Protein AF-A0A6V7LUF8-F1 (afdb_monomer)

Foldseek 3Di:
DDDDPPDPPQDDPDPVVSLVVQQVCLVVVQKWWWDQDDPPPGTDTDGSNDDDDPVVDDDDPLLVVLVVCCVVDPLVCLVVDPDPPVSSVVSNDPPSPDPPPVVPVVVDDDDDDDDDDDDDDRDMDRPDDD

InterPro domains:
  IPR001496 SOCS box domain [PF07525] (58-91)
  IPR001496 SOCS box domain [PS50225] (47-97)
  IPR001496 SOCS box domain [SM00253] (52-95)
  IPR001496 SOCS box domain [SM00969] (58-94)
  IPR036036 SOCS box-like domain superfamily [SSF158235] (58-98)
  IPR036860 SH2 domain superfamily [G3DSA:3.30.505.10] (1-108)
  IPR037346 SOCS7, SOCS box domain [cd03741] (56-104)

Nearest PDB structures (foldseek):
  5u8j-assembly3_C  TM=2.827E-01  e=6.985E+00  Enterobacter cloacae
  5vyv-assembly1_A  TM=2.121E-01  e=6.559E+00  Escherichia coli O157:H7

Organism: NCBI:txid1563983

Radius of gyration: 18.45 Å; Cα contacts (8 Å, |Δi|>4): 111; chains: 1; bounding box: 42×36×48 Å

pLDDT: mean 74.5, std 20.76, range [29.88, 98.0]

Solvent-accessible surface area (backbone atoms only — not comparable to full-atom values): 8509 Å² total; per-residue (Å²): 112,38,51,56,60,85,42,78,88,58,62,24,80,42,68,63,59,34,50,53,53,46,26,53,38,34,72,70,61,48,43,47,42,37,46,72,60,61,90,88,70,43,72,42,80,50,71,54,76,74,89,79,64,71,77,82,58,77,72,54,71,68,55,54,50,44,48,54,48,61,71,75,45,60,79,89,54,50,82,75,50,103,60,61,67,73,56,43,52,60,66,66,48,80,67,79,90,52,86,70,68,71,71,69,62,74,80,70,80,74,93,80,84,82,88,81,92,75,83,77,70,54,54,76,54,73,68,84,90,130

Mean predicted aligned error: 11.71 Å

Secondary structure (DSSP, 8-state):
-EESTT-SSSEESSHHHHHHHHHHHHHHSSEEEEEE-HHHH-EEEE---SPPPGGGSPPPHHHHHHHHHHHHS-GGGGGGSSS-HHHHHHHHSS-TT-SGGGGTTGGG---------------EEE----

Structure (mmCIF, N/CA/C/O backbone):
data_AF-A0A6V7LUF8-F1
#
_entry.id   AF-A0A6V7LUF8-F1
#
loop_
_atom_site.group_PDB
_atom_site.id
_atom_site.type_symbol
_atom_site.label_atom_id
_atom_site.label_alt_id
_atom_site.label_comp_id
_atom_site.label_asym_id
_atom_site.label_entity_id
_atom_site.label_seq_id
_atom_site.pdbx_PDB_ins_code
_atom_site.Cartn_x
_atom_site.Cartn_y
_atom_site.Cartn_z
_atom_site.occupancy
_atom_site.B_iso_or_equiv
_atom_site.auth_seq_id
_atom_site.auth_comp_id
_atom_site.auth_asym_id
_atom_site.auth_atom_id
_atom_site.pdbx_PDB_model_num
ATOM 1 N N . ASN A 1 1 ? 7.893 -10.243 1.111 1.00 76.94 1 ASN A N 1
ATOM 2 C CA . ASN A 1 1 ? 8.465 -10.221 -0.251 1.00 76.94 1 ASN A CA 1
ATOM 3 C C . ASN A 1 1 ? 7.383 -9.781 -1.214 1.00 76.94 1 ASN A C 1
ATOM 5 O O . ASN A 1 1 ? 6.284 -10.312 -1.132 1.00 76.94 1 ASN A O 1
ATOM 9 N N . PHE A 1 2 ? 7.681 -8.794 -2.050 1.00 84.88 2 PHE A N 1
ATOM 10 C CA . PHE A 1 2 ? 6.784 -8.234 -3.057 1.00 84.88 2 PHE A CA 1
ATOM 11 C C . PHE A 1 2 ? 7.037 -8.920 -4.397 1.00 84.88 2 PHE A C 1
ATOM 13 O O . PHE A 1 2 ? 8.195 -9.079 -4.779 1.00 84.88 2 PHE A O 1
ATOM 20 N N . SER A 1 3 ? 5.972 -9.338 -5.077 1.00 84.38 3 SER A N 1
ATOM 21 C CA . SER A 1 3 ? 6.000 -10.000 -6.384 1.00 84.38 3 SER A CA 1
ATOM 22 C C . SER A 1 3 ? 4.723 -9.693 -7.167 1.00 84.38 3 SER A C 1
ATOM 24 O O . SER A 1 3 ? 3.699 -9.327 -6.590 1.00 84.38 3 SER A O 1
ATOM 26 N N . PHE A 1 4 ? 4.773 -9.870 -8.487 1.00 78.69 4 PHE A N 1
ATOM 27 C CA . PHE A 1 4 ? 3.581 -9.847 -9.333 1.00 78.69 4 PHE A CA 1
ATOM 28 C C . PHE A 1 4 ? 2.923 -11.234 -9.330 1.00 78.69 4 PHE A C 1
ATOM 30 O O . PHE A 1 4 ? 3.507 -12.201 -9.825 1.00 78.69 4 PHE A O 1
ATOM 37 N N . GLY A 1 5 ? 1.718 -11.338 -8.762 1.00 73.75 5 GLY A N 1
ATOM 38 C CA . GLY A 1 5 ? 0.993 -12.606 -8.629 1.00 73.75 5 GLY A CA 1
ATOM 39 C C . GLY A 1 5 ? 1.814 -13.686 -7.912 1.00 73.75 5 GLY A C 1
ATOM 40 O O . GLY A 1 5 ? 2.591 -13.402 -6.998 1.00 73.75 5 GLY A O 1
ATOM 41 N N . SER A 1 6 ? 1.678 -14.934 -8.361 1.00 65.25 6 SER A N 1
ATOM 42 C CA . SER A 1 6 ? 2.414 -16.088 -7.827 1.00 65.25 6 SER A CA 1
ATOM 43 C C . SER A 1 6 ? 3.849 -16.233 -8.363 1.00 65.25 6 SER A C 1
ATOM 45 O O . SER A 1 6 ? 4.518 -17.225 -8.066 1.00 65.25 6 SER A O 1
ATOM 47 N N . CYS A 1 7 ? 4.348 -15.287 -9.169 1.00 62.19 7 CYS A N 1
ATOM 48 C CA . CYS A 1 7 ? 5.667 -15.408 -9.784 1.00 62.19 7 CYS A CA 1
ATOM 49 C C . CYS A 1 7 ? 6.784 -15.216 -8.747 1.00 62.19 7 CYS A C 1
ATOM 51 O O . CYS A 1 7 ? 6.973 -14.133 -8.200 1.00 62.19 7 CYS A O 1
ATOM 53 N N . THR A 1 8 ? 7.576 -16.261 -8.510 1.00 62.97 8 THR A N 1
ATOM 54 C CA . THR A 1 8 ? 8.689 -16.235 -7.544 1.00 62.97 8 THR A CA 1
ATOM 55 C C . THR A 1 8 ? 10.011 -15.746 -8.138 1.00 62.97 8 THR A C 1
ATOM 57 O O . THR A 1 8 ? 10.952 -15.488 -7.384 1.00 62.97 8 THR A O 1
ATOM 60 N N . LYS A 1 9 ? 10.095 -15.619 -9.472 1.00 68.12 9 LYS A N 1
ATOM 61 C CA . LYS A 1 9 ? 11.318 -15.234 -10.199 1.00 68.12 9 LYS A CA 1
ATOM 62 C C . LYS A 1 9 ? 11.623 -13.738 -10.115 1.00 68.12 9 LYS A C 1
ATOM 64 O O . LYS A 1 9 ? 12.786 -13.360 -10.149 1.00 68.12 9 LYS A O 1
ATOM 69 N N . PHE A 1 10 ? 10.593 -12.905 -9.987 1.00 76.12 10 PHE A N 1
ATOM 70 C CA . PHE A 1 10 ? 10.721 -11.457 -9.857 1.00 76.12 10 PHE A CA 1
ATOM 71 C C . PHE A 1 10 ? 10.141 -11.028 -8.507 1.00 76.12 10 PHE A C 1
ATOM 73 O O . PHE A 1 10 ? 8.929 -10.848 -8.362 1.00 76.12 10 PHE A O 1
ATOM 80 N N . LYS A 1 11 ? 11.012 -10.947 -7.496 1.00 84.12 11 LYS A N 1
ATOM 81 C CA . LYS A 1 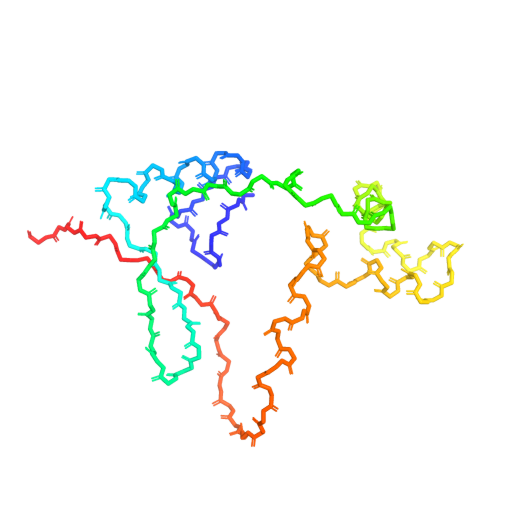11 ? 10.638 -10.615 -6.121 1.00 84.12 11 LYS A CA 1
ATOM 82 C C . LYS A 1 11 ? 11.653 -9.678 -5.480 1.00 84.12 11 LYS A C 1
ATOM 84 O O . LYS A 1 11 ? 12.849 -9.825 -5.712 1.00 84.12 11 LYS A O 1
ATOM 89 N N . SER A 1 12 ? 11.173 -8.810 -4.600 1.00 89.88 12 SER A N 1
ATOM 90 C CA . SER A 1 12 ? 12.032 -7.985 -3.746 1.00 89.88 12 SER A CA 1
ATOM 91 C C . SER A 1 12 ? 11.563 -8.012 -2.292 1.00 89.88 12 SER A C 1
ATOM 93 O O . SER A 1 12 ? 10.432 -8.409 -1.987 1.00 89.88 12 SER A O 1
ATOM 95 N N . HIS A 1 13 ? 12.434 -7.616 -1.366 1.00 89.94 13 HIS A N 1
ATOM 96 C CA . HIS A 1 13 ? 12.098 -7.574 0.058 1.00 89.94 13 HIS A CA 1
ATOM 97 C C . HIS A 1 13 ? 11.213 -6.375 0.399 1.00 89.94 13 HIS A C 1
ATOM 99 O O . HIS A 1 13 ? 10.250 -6.536 1.155 1.00 89.94 13 HIS A O 1
ATOM 105 N N . THR A 1 14 ? 11.474 -5.217 -0.213 1.00 91.62 14 THR A N 1
ATOM 106 C CA . THR A 1 14 ? 10.661 -4.008 -0.060 1.00 91.62 14 THR A CA 1
ATOM 107 C C . THR A 1 14 ? 9.887 -3.674 -1.336 1.00 91.62 14 THR A C 1
ATOM 109 O O . THR A 1 14 ? 10.230 -4.113 -2.434 1.00 91.62 14 THR A O 1
ATOM 112 N N . ILE A 1 15 ? 8.810 -2.897 -1.184 1.00 88.94 15 ILE A N 1
ATOM 113 C CA . ILE A 1 15 ? 8.017 -2.392 -2.314 1.00 88.94 15 ILE A CA 1
ATOM 114 C C . ILE A 1 15 ? 8.828 -1.408 -3.168 1.00 88.94 15 ILE A C 1
ATOM 116 O O . ILE A 1 15 ? 8.601 -1.322 -4.369 1.00 88.94 15 ILE A O 1
ATOM 120 N N . VAL A 1 16 ? 9.773 -0.685 -2.558 1.00 91.00 16 VAL A N 1
ATOM 121 C CA . VAL A 1 16 ? 10.628 0.292 -3.245 1.00 91.00 16 VAL A CA 1
ATOM 122 C C . VAL A 1 16 ? 11.559 -0.443 -4.200 1.00 91.00 16 VAL A C 1
ATOM 124 O O . VAL A 1 16 ? 11.445 -0.246 -5.406 1.00 91.00 16 VAL A O 1
ATOM 127 N N . ASP A 1 17 ? 12.332 -1.402 -3.683 1.00 92.69 17 ASP A N 1
ATOM 128 C CA . ASP A 1 17 ? 13.217 -2.246 -4.495 1.00 92.69 17 ASP A CA 1
ATOM 129 C C . ASP A 1 17 ? 12.437 -2.972 -5.597 1.00 92.69 17 ASP A C 1
ATOM 131 O O . ASP A 1 17 ? 12.928 -3.209 -6.695 1.00 92.69 17 ASP A O 1
ATOM 135 N N . PHE A 1 18 ? 11.201 -3.381 -5.304 1.00 91.31 18 PHE A N 1
ATOM 136 C CA . PHE A 1 18 ? 10.343 -4.043 -6.278 1.00 91.31 18 PHE A CA 1
ATOM 137 C C . PHE A 1 18 ? 9.981 -3.130 -7.450 1.00 91.31 18 PHE A C 1
ATOM 139 O O . PHE A 1 18 ? 10.083 -3.545 -8.605 1.00 91.31 18 PHE A O 1
ATOM 146 N N . ILE A 1 19 ? 9.569 -1.894 -7.163 1.00 90.75 19 ILE A N 1
ATOM 147 C CA . ILE A 1 19 ? 9.224 -0.903 -8.184 1.00 90.75 19 ILE A CA 1
ATOM 148 C C . ILE A 1 19 ? 10.466 -0.522 -8.987 1.00 90.75 19 ILE A C 1
ATOM 150 O O . ILE A 1 19 ? 10.409 -0.524 -10.213 1.00 90.75 19 ILE A O 1
ATOM 154 N N . GLU A 1 20 ? 11.579 -0.233 -8.319 1.00 91.56 20 GLU A N 1
ATOM 155 C CA . GLU A 1 20 ? 12.833 0.162 -8.967 1.00 91.56 20 GLU A CA 1
ATOM 156 C C . GLU A 1 20 ? 13.333 -0.928 -9.915 1.00 91.56 20 GLU A C 1
ATOM 158 O O . GLU A 1 20 ? 13.530 -0.662 -11.105 1.00 91.56 20 GLU A O 1
ATOM 163 N N . ASN A 1 21 ? 13.390 -2.178 -9.441 1.00 89.44 21 ASN A N 1
ATOM 164 C CA . ASN A 1 21 ? 13.730 -3.321 -10.282 1.00 89.44 21 ASN A CA 1
ATOM 165 C C . ASN A 1 21 ? 12.750 -3.446 -11.460 1.00 89.44 21 ASN A C 1
ATOM 167 O O . ASN A 1 21 ? 13.167 -3.728 -12.582 1.00 89.44 21 ASN A O 1
ATOM 171 N N . ALA A 1 22 ? 11.445 -3.248 -11.254 1.00 88.06 22 ALA A N 1
ATOM 172 C CA . ALA A 1 22 ? 10.448 -3.431 -12.315 1.00 88.06 22 ALA A CA 1
ATOM 173 C C . ALA A 1 22 ? 10.595 -2.372 -13.416 1.00 88.06 22 ALA A C 1
ATOM 175 O O . ALA A 1 22 ? 10.452 -2.676 -14.607 1.00 88.06 22 ALA A O 1
ATOM 176 N N . VAL A 1 23 ? 10.924 -1.143 -13.018 1.00 90.38 23 VAL A N 1
ATOM 177 C CA . VAL A 1 23 ? 1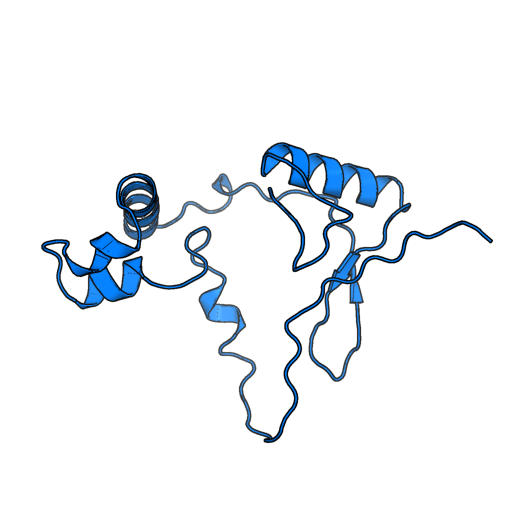1.205 -0.028 -13.923 1.00 90.38 23 VAL A CA 1
ATOM 178 C C . VAL A 1 23 ? 12.490 -0.281 -14.705 1.00 90.38 23 VAL A C 1
ATOM 180 O O . VAL A 1 23 ? 12.494 -0.153 -15.929 1.00 90.38 23 VAL A O 1
ATOM 183 N N . GLU A 1 24 ? 13.565 -0.702 -14.042 1.00 89.31 24 GLU A N 1
ATOM 184 C CA . GLU A 1 24 ? 14.843 -1.011 -14.693 1.00 89.31 24 GLU A CA 1
ATOM 185 C C . GLU A 1 24 ? 14.696 -2.115 -15.756 1.00 89.31 24 GLU A C 1
ATOM 187 O O . GLU A 1 24 ? 15.115 -1.961 -16.909 1.00 89.31 24 GLU A O 1
ATOM 192 N N . HIS A 1 25 ? 14.010 -3.205 -15.413 1.00 85.38 25 HIS A N 1
ATOM 193 C CA . HIS A 1 25 ? 13.748 -4.298 -16.346 1.00 85.38 25 HIS A CA 1
ATOM 194 C C . HIS A 1 25 ? 12.843 -3.874 -17.514 1.00 85.38 25 HIS A C 1
ATOM 196 O O . HIS A 1 25 ? 13.045 -4.335 -18.639 1.00 85.38 25 HIS A O 1
ATOM 202 N N . SER A 1 26 ? 11.902 -2.951 -17.285 1.00 86.19 26 SER A N 1
ATOM 203 C CA . SER A 1 26 ? 11.070 -2.369 -18.349 1.00 86.19 26 SER A CA 1
ATOM 204 C C . SER A 1 26 ? 11.868 -1.480 -19.304 1.00 86.19 26 SER A C 1
ATOM 206 O O . SER A 1 26 ? 11.579 -1.467 -20.499 1.00 86.19 26 SER A O 1
ATOM 208 N N . ARG A 1 27 ? 12.879 -0.754 -18.804 1.00 86.19 27 ARG A N 1
ATOM 209 C CA . ARG A 1 27 ? 13.753 0.107 -19.621 1.00 86.19 27 ARG A CA 1
ATOM 210 C C . ARG A 1 27 ? 14.701 -0.694 -20.504 1.00 86.19 27 ARG A C 1
ATOM 212 O O . ARG A 1 27 ? 14.927 -0.310 -21.645 1.00 86.19 27 ARG A O 1
ATOM 219 N N . SER A 1 28 ? 15.245 -1.795 -19.985 1.00 81.25 28 SER A N 1
ATOM 220 C CA . SER A 1 28 ? 16.157 -2.665 -20.744 1.00 81.25 28 SER A CA 1
ATOM 221 C C . SER A 1 28 ? 15.452 -3.509 -21.813 1.00 81.25 28 SER A C 1
ATOM 223 O O . SER A 1 28 ? 16.113 -4.038 -22.700 1.00 81.25 28 SER A O 1
ATOM 225 N N . GLY A 1 29 ? 14.127 -3.681 -21.723 1.00 72.06 29 GLY A N 1
ATOM 226 C CA . GLY A 1 29 ? 13.356 -4.546 -22.623 1.00 72.06 29 GLY A CA 1
ATOM 227 C C . GLY A 1 29 ? 13.596 -6.048 -22.418 1.00 72.06 29 GLY A C 1
ATOM 228 O O . GLY A 1 29 ? 12.995 -6.862 -23.114 1.00 72.06 29 GLY A O 1
ATOM 229 N N . ARG A 1 30 ? 14.434 -6.429 -21.443 1.00 68.81 30 ARG A N 1
ATOM 230 C CA . ARG A 1 30 ? 14.810 -7.822 -21.147 1.00 68.81 30 ARG A CA 1
ATOM 231 C C . ARG A 1 30 ? 13.635 -8.660 -20.640 1.00 68.81 30 ARG A C 1
ATOM 233 O O . ARG A 1 30 ? 13.595 -9.874 -20.843 1.00 68.81 30 ARG A O 1
ATOM 240 N N . TYR A 1 31 ? 12.683 -8.004 -19.983 1.00 70.75 31 TYR A N 1
ATOM 241 C CA . TYR A 1 31 ? 11.464 -8.627 -19.493 1.00 70.75 31 TYR A CA 1
ATOM 242 C C . TYR A 1 31 ? 10.251 -7.944 -20.095 1.00 70.75 31 TYR A C 1
ATOM 244 O O . TYR A 1 31 ? 10.152 -6.717 -20.134 1.00 70.75 31 TYR A O 1
ATOM 252 N N . LEU A 1 32 ? 9.310 -8.773 -20.531 1.00 72.94 32 LEU A N 1
ATOM 253 C CA . LEU A 1 32 ? 7.997 -8.329 -20.951 1.00 72.94 32 LEU A CA 1
ATOM 254 C C . LEU A 1 32 ? 6.998 -8.562 -19.827 1.00 72.94 32 LEU A C 1
ATOM 256 O O . LEU A 1 32 ? 6.888 -9.673 -19.305 1.00 72.94 32 LEU A O 1
ATOM 260 N N . PHE A 1 33 ? 6.264 -7.508 -19.488 1.00 78.69 33 PHE A N 1
ATOM 261 C CA . PHE A 1 33 ? 5.121 -7.584 -18.593 1.00 78.69 33 PHE A CA 1
ATOM 262 C C . PHE A 1 33 ? 3.865 -7.750 -19.439 1.00 78.69 33 PHE A C 1
ATOM 264 O O . PHE A 1 33 ? 3.717 -7.080 -20.462 1.00 78.69 33 PHE A O 1
ATOM 271 N N . PHE A 1 34 ? 2.955 -8.618 -19.012 1.00 79.69 34 PHE A N 1
ATOM 272 C CA . PHE A 1 34 ? 1.686 -8.831 -19.697 1.00 79.69 34 PHE A CA 1
ATOM 273 C C . PHE A 1 34 ? 0.515 -8.579 -18.753 1.00 79.69 34 PHE A C 1
ATOM 275 O O . PHE A 1 34 ? 0.453 -9.122 -17.650 1.00 79.69 34 PHE A O 1
ATOM 282 N N . LEU A 1 35 ? -0.425 -7.762 -19.216 1.00 76.31 35 LEU A N 1
ATOM 283 C CA . LEU A 1 35 ? -1.708 -7.502 -18.589 1.00 76.31 35 LEU A CA 1
ATOM 284 C C . LEU A 1 35 ? -2.774 -8.326 -19.316 1.00 76.31 35 LEU A C 1
ATOM 286 O O . LEU A 1 35 ? -2.989 -8.143 -20.511 1.00 76.31 35 LEU A O 1
ATOM 290 N N . HIS A 1 36 ? -3.476 -9.205 -18.610 1.00 68.00 36 HIS A N 1
ATOM 291 C CA . HIS A 1 36 ? -4.600 -9.937 -19.191 1.00 68.00 36 HIS A CA 1
ATOM 292 C C . HIS A 1 36 ? -5.868 -9.097 -19.029 1.00 68.00 36 HIS A C 1
ATOM 294 O O . HIS A 1 36 ? -6.450 -9.042 -17.950 1.00 68.00 36 HIS A O 1
ATOM 300 N N . ARG A 1 37 ? -6.281 -8.392 -20.089 1.00 64.19 37 ARG A N 1
ATOM 301 C CA . ARG A 1 37 ? -7.539 -7.632 -20.087 1.00 64.19 37 ARG A CA 1
ATOM 302 C C . ARG A 1 37 ? -8.618 -8.465 -20.762 1.00 64.19 37 ARG A C 1
ATOM 304 O O . ARG A 1 37 ? -8.730 -8.424 -21.980 1.00 64.19 37 ARG A O 1
ATOM 311 N N . ARG A 1 38 ? -9.447 -9.139 -19.958 1.00 58.81 38 ARG A N 1
ATOM 312 C CA . ARG A 1 38 ? -10.565 -9.996 -20.402 1.00 58.81 38 ARG A CA 1
ATOM 313 C C . ARG A 1 38 ? -10.101 -11.241 -21.190 1.00 58.81 38 ARG A C 1
ATOM 315 O O . ARG A 1 38 ? -9.095 -11.191 -21.892 1.00 58.81 38 ARG A O 1
ATOM 322 N N . PRO A 1 39 ? -10.846 -12.357 -21.140 1.00 58.19 39 PRO A N 1
ATOM 323 C CA . PRO A 1 39 ? -10.473 -13.576 -21.866 1.00 58.19 39 PRO A CA 1
ATOM 324 C C . PRO A 1 39 ? -10.431 -13.397 -23.396 1.00 58.19 39 PRO A C 1
ATOM 326 O O . PRO A 1 39 ? -9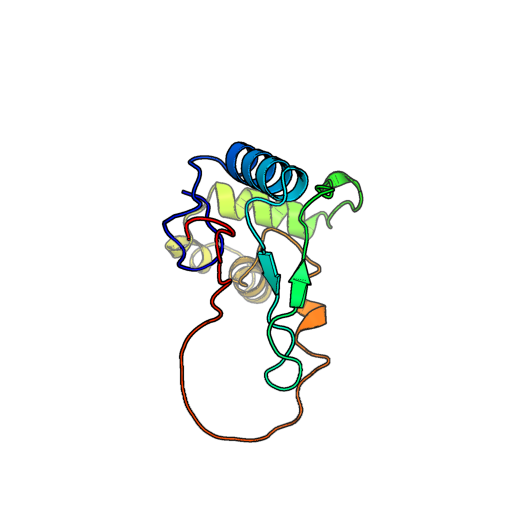.694 -14.105 -24.070 1.00 58.19 39 PRO A O 1
ATOM 329 N N . VAL A 1 40 ? -11.171 -12.427 -23.949 1.00 65.19 40 VAL A N 1
ATOM 330 C CA . VAL A 1 40 ? -11.345 -12.260 -25.405 1.00 65.19 40 VAL A CA 1
ATOM 331 C C . VAL A 1 40 ? -10.154 -11.580 -26.100 1.00 65.19 40 VAL A C 1
ATOM 333 O O . VAL A 1 40 ? -9.907 -11.846 -27.271 1.00 65.19 40 VAL A O 1
ATOM 336 N N . LEU A 1 41 ? -9.409 -10.702 -25.415 1.00 65.44 41 LEU A N 1
ATOM 337 C CA . LEU A 1 41 ? -8.364 -9.870 -26.046 1.00 65.44 41 LEU A CA 1
ATOM 338 C C . LEU A 1 41 ? -6.936 -10.404 -25.852 1.00 65.44 41 LEU A C 1
ATOM 340 O O . LEU A 1 41 ? -5.996 -9.853 -26.423 1.00 65.44 41 LEU A O 1
ATOM 344 N N . GLY A 1 42 ? -6.766 -11.479 -25.079 1.00 71.31 42 GLY A N 1
ATOM 345 C CA . GLY A 1 42 ? -5.459 -12.068 -24.797 1.00 71.31 42 GLY A CA 1
ATOM 346 C C . GLY A 1 42 ? -4.526 -11.176 -23.952 1.00 71.31 42 GLY A C 1
ATOM 347 O O . GLY A 1 42 ? -4.899 -10.084 -23.510 1.00 71.31 42 GLY A O 1
ATOM 348 N N . PRO A 1 43 ? -3.302 -11.652 -23.664 1.00 78.88 43 PRO A N 1
ATOM 349 C CA . PRO A 1 43 ? -2.307 -10.897 -22.907 1.00 78.88 43 PRO A CA 1
ATOM 350 C C . PRO A 1 43 ? -1.799 -9.671 -23.677 1.00 78.88 43 PRO A C 1
ATOM 352 O O . PRO A 1 43 ? -1.164 -9.786 -24.724 1.00 78.88 43 PRO A O 1
ATOM 355 N N . MET A 1 44 ? -1.996 -8.483 -23.106 1.00 78.38 44 MET A N 1
ATOM 356 C CA . MET A 1 44 ? -1.458 -7.225 -23.616 1.00 78.38 44 MET A CA 1
ATOM 357 C C . MET A 1 44 ? -0.075 -6.955 -23.020 1.00 78.38 44 MET A C 1
ATOM 359 O O . MET A 1 44 ? 0.072 -6.847 -21.805 1.00 78.38 44 MET A O 1
ATOM 363 N N . ARG A 1 45 ? 0.941 -6.779 -23.869 1.00 80.50 45 ARG A N 1
ATOM 364 C CA . ARG A 1 45 ? 2.285 -6.376 -23.430 1.00 80.50 45 ARG A CA 1
ATOM 365 C C . ARG A 1 45 ? 2.270 -4.949 -22.870 1.00 80.50 45 ARG A C 1
ATOM 367 O O . ARG A 1 45 ? 1.773 -4.038 -23.527 1.00 80.50 45 ARG A O 1
ATOM 374 N N . VAL A 1 46 ? 2.867 -4.743 -21.700 1.00 83.38 46 VAL A N 1
ATOM 375 C CA . VAL A 1 46 ? 2.985 -3.443 -21.023 1.00 83.38 46 VAL A CA 1
ATOM 376 C C . VAL A 1 46 ? 4.426 -3.178 -20.574 1.00 83.38 46 VAL A C 1
ATOM 378 O O . VAL A 1 46 ? 5.230 -4.101 -20.442 1.00 83.38 46 VAL A O 1
ATOM 381 N N . GLN A 1 47 ? 4.763 -1.904 -20.358 1.00 87.56 47 GLN A N 1
ATOM 382 C CA . GLN A 1 47 ? 6.050 -1.464 -19.808 1.00 87.56 47 GLN A CA 1
ATOM 383 C C . GLN A 1 47 ? 5.806 -0.585 -18.580 1.00 87.56 47 GLN A C 1
ATOM 385 O O . GLN A 1 47 ? 5.011 0.353 -18.627 1.00 87.56 47 GLN A O 1
ATOM 390 N N . LEU A 1 48 ? 6.502 -0.869 -17.482 1.00 88.25 48 LEU A N 1
ATOM 391 C CA . LEU A 1 48 ? 6.352 -0.167 -16.209 1.00 88.25 48 LEU A CA 1
ATOM 392 C C . LEU A 1 48 ? 7.410 0.936 -16.091 1.00 88.25 48 LEU A C 1
ATOM 394 O O . LEU A 1 48 ? 8.347 0.818 -15.318 1.00 88.25 48 LEU A O 1
ATOM 398 N N . LEU A 1 49 ? 7.302 1.994 -16.897 1.00 89.56 49 LEU A N 1
ATOM 399 C CA . LEU A 1 49 ? 8.360 3.016 -17.002 1.00 89.56 49 LEU A CA 1
ATOM 400 C C . LEU A 1 49 ? 8.232 4.167 -15.998 1.00 89.56 49 LEU A C 1
ATOM 402 O O . LEU A 1 49 ? 9.233 4.767 -15.615 1.00 89.56 49 LEU A O 1
ATOM 406 N N . HIS A 1 50 ? 7.005 4.497 -15.594 1.00 89.25 50 HIS A N 1
ATOM 407 C CA . HIS A 1 50 ? 6.715 5.724 -14.856 1.00 89.25 50 HIS A CA 1
ATOM 408 C C . HIS A 1 50 ? 5.933 5.401 -13.581 1.00 89.25 50 HIS A C 1
ATOM 410 O O . HIS A 1 50 ? 4.707 5.257 -13.644 1.00 89.25 50 HIS A O 1
ATOM 416 N N . PRO A 1 51 ? 6.602 5.276 -12.420 1.00 88.00 51 PRO A N 1
ATOM 417 C CA . PRO A 1 51 ? 5.897 5.070 -11.167 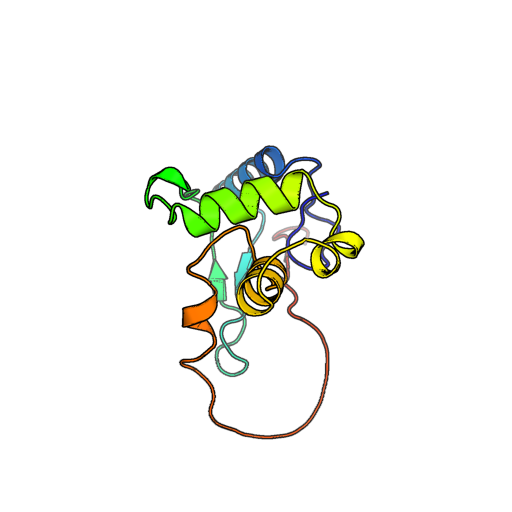1.00 88.00 51 PRO A CA 1
ATOM 418 C C . PRO A 1 51 ? 5.000 6.274 -10.866 1.00 88.00 51 PRO A C 1
ATOM 420 O O . PRO A 1 51 ? 5.389 7.436 -11.018 1.00 88.00 51 PRO A O 1
ATOM 423 N N . VAL A 1 52 ? 3.775 5.994 -10.430 1.00 83.19 52 VAL A N 1
ATOM 424 C CA . VAL A 1 52 ? 2.819 7.031 -10.046 1.00 83.19 52 VAL A CA 1
ATOM 425 C C . VAL A 1 52 ? 2.953 7.287 -8.551 1.00 83.19 52 VAL A C 1
ATOM 427 O O . VAL A 1 52 ? 2.804 6.382 -7.732 1.00 83.19 52 VAL A O 1
ATOM 430 N N . SER A 1 53 ? 3.226 8.540 -8.190 1.00 82.38 53 SER A N 1
ATOM 431 C CA . SER A 1 53 ? 3.232 8.950 -6.788 1.00 82.38 53 SER A CA 1
ATOM 432 C C . SER A 1 53 ? 1.817 8.927 -6.219 1.00 82.38 53 SER A C 1
ATOM 434 O O . SER A 1 53 ? 0.903 9.523 -6.791 1.00 82.38 53 SER A O 1
ATOM 436 N N . ARG A 1 54 ? 1.657 8.327 -5.035 1.00 76.69 54 ARG A N 1
ATOM 437 C CA . ARG A 1 54 ? 0.397 8.367 -4.274 1.00 76.69 54 ARG A CA 1
ATOM 438 C C . ARG A 1 54 ? 0.038 9.772 -3.780 1.00 76.69 54 ARG A C 1
ATOM 440 O O . ARG A 1 54 ? -1.103 10.001 -3.414 1.00 76.69 54 ARG A O 1
ATOM 447 N N . PHE A 1 55 ? 0.976 10.721 -3.811 1.00 78.62 55 PHE A N 1
ATOM 448 C CA . PHE A 1 55 ? 0.707 12.122 -3.470 1.00 78.62 55 PHE A CA 1
ATOM 449 C C . PHE A 1 55 ? 0.087 12.920 -4.621 1.00 78.62 55 PHE A C 1
ATOM 451 O O . PHE A 1 55 ? -0.388 14.026 -4.389 1.00 78.62 55 PHE A O 1
ATOM 458 N N . LYS A 1 56 ? 0.055 12.380 -5.851 1.00 80.69 56 LYS A N 1
ATOM 459 C CA . LYS A 1 56 ? -0.649 13.038 -6.966 1.00 80.69 56 LYS A CA 1
ATOM 460 C C . LYS A 1 56 ? -2.157 13.125 -6.726 1.00 80.69 56 LYS A C 1
ATOM 462 O O . LYS A 1 56 ? -2.789 14.039 -7.240 1.00 80.69 56 LYS A O 1
ATOM 467 N N . GLN A 1 57 ? -2.715 12.194 -5.952 1.00 78.81 57 GLN A N 1
ATOM 468 C CA . GLN A 1 57 ? -4.119 12.187 -5.569 1.00 78.81 57 GLN A CA 1
ATOM 469 C C . GLN A 1 57 ? -4.233 11.876 -4.079 1.00 78.81 57 GLN A C 1
ATOM 471 O O . GLN A 1 57 ? -4.104 10.727 -3.648 1.00 78.81 57 GLN A O 1
ATOM 476 N N . VAL A 1 58 ? -4.451 12.928 -3.293 1.00 82.31 58 VAL A N 1
ATOM 477 C CA . VAL A 1 58 ? -4.598 12.824 -1.841 1.00 82.31 58 VAL A CA 1
ATOM 478 C C . VAL A 1 58 ? -5.841 11.989 -1.530 1.00 82.31 58 VAL A C 1
ATOM 480 O O . VAL A 1 58 ? -6.933 12.298 -1.999 1.00 82.31 58 VAL A O 1
ATOM 483 N N . GLN A 1 59 ? -5.649 10.906 -0.775 1.00 87.12 59 GLN A N 1
ATOM 484 C CA . GLN A 1 59 ? -6.733 10.026 -0.332 1.00 87.12 59 GLN A CA 1
ATOM 485 C C . GLN A 1 59 ? -7.598 10.727 0.720 1.00 87.12 59 GLN A C 1
ATOM 487 O O . GLN A 1 59 ? -7.155 11.674 1.378 1.00 87.12 59 GLN A O 1
ATOM 492 N N . SER A 1 60 ? -8.816 10.234 0.928 1.00 91.06 60 SER A N 1
ATOM 493 C CA . SER A 1 60 ? -9.698 10.762 1.965 1.00 91.06 60 SER A CA 1
ATOM 494 C C . SER A 1 60 ? -9.080 10.629 3.369 1.00 91.06 60 SER A C 1
ATOM 496 O O . SER A 1 60 ? -8.256 9.745 3.649 1.00 91.06 60 SER A O 1
ATOM 498 N N . LEU A 1 61 ? -9.505 11.488 4.305 1.00 93.50 61 LEU A N 1
ATOM 499 C CA . LEU A 1 61 ? -9.125 11.348 5.717 1.00 93.50 61 LEU A CA 1
ATOM 500 C C . LEU A 1 61 ? -9.545 9.974 6.260 1.00 93.50 61 LEU A C 1
ATOM 502 O O . LEU A 1 61 ? -8.786 9.338 6.987 1.00 93.50 61 LEU A O 1
ATOM 506 N N . GLN A 1 62 ? -10.724 9.490 5.859 1.00 94.19 62 GLN A N 1
ATOM 507 C CA . GLN A 1 62 ? -11.230 8.178 6.253 1.00 94.19 62 GLN A CA 1
ATOM 508 C C . GLN A 1 62 ? -10.275 7.052 5.825 1.00 94.19 62 GLN A C 1
ATOM 510 O O . GLN A 1 62 ? -9.937 6.191 6.642 1.00 94.19 62 GLN A O 1
ATOM 515 N N . HIS A 1 63 ? -9.785 7.083 4.584 1.00 91.88 63 HIS A N 1
ATOM 516 C CA . HIS A 1 63 ? -8.829 6.099 4.079 1.00 91.88 63 HIS A CA 1
ATOM 517 C C . HIS A 1 63 ? -7.465 6.203 4.758 1.00 91.88 63 HIS A C 1
ATOM 519 O O . HIS A 1 63 ? -6.846 5.192 5.094 1.00 91.88 63 HIS A O 1
ATOM 525 N N . THR A 1 64 ? -7.021 7.427 5.040 1.00 91.50 64 THR A N 1
ATOM 526 C CA . THR A 1 64 ? -5.791 7.662 5.803 1.00 91.50 64 THR A CA 1
ATOM 527 C C . THR A 1 64 ? -5.897 7.055 7.205 1.00 91.50 64 THR A C 1
ATOM 529 O O . THR A 1 64 ? -5.004 6.317 7.626 1.00 91.50 64 THR A O 1
ATOM 532 N N . CYS A 1 65 ? -7.015 7.267 7.906 1.00 94.62 65 CYS A N 1
ATOM 533 C CA . CYS A 1 65 ? -7.276 6.639 9.202 1.00 94.62 65 CYS A CA 1
ATOM 534 C C . CYS A 1 65 ? -7.312 5.112 9.095 1.00 94.62 65 CYS A C 1
ATOM 536 O O . CYS A 1 65 ? -6.688 4.427 9.904 1.00 94.62 65 CYS A O 1
ATOM 538 N N . ARG A 1 66 ? -7.980 4.565 8.075 1.00 94.62 66 ARG A N 1
ATOM 539 C CA . ARG A 1 66 ? -7.999 3.122 7.814 1.00 94.62 66 ARG A CA 1
ATOM 540 C C . ARG A 1 66 ? -6.594 2.545 7.673 1.00 94.62 66 ARG A C 1
ATOM 542 O O . ARG A 1 66 ? -6.306 1.511 8.273 1.00 94.62 66 ARG A O 1
ATOM 549 N N . PHE A 1 67 ? -5.721 3.210 6.921 1.00 92.25 67 PHE A N 1
ATOM 550 C CA . PHE A 1 67 ? -4.338 2.777 6.743 1.00 92.25 67 PHE A CA 1
ATOM 551 C C . PHE A 1 67 ? -3.580 2.718 8.075 1.00 92.25 67 PHE A C 1
ATOM 553 O O . PHE A 1 67 ? -2.893 1.736 8.356 1.00 92.25 67 PHE A O 1
ATOM 560 N N . VAL A 1 68 ? -3.732 3.742 8.919 1.00 94.62 68 VAL A N 1
ATOM 561 C CA . VAL A 1 68 ? -3.092 3.791 10.242 1.00 94.62 68 VAL A CA 1
ATOM 562 C C . VAL A 1 68 ? -3.639 2.699 11.164 1.00 94.62 68 VAL A C 1
ATOM 564 O O . VAL A 1 68 ? -2.853 1.999 11.800 1.00 94.62 68 VAL A O 1
ATOM 567 N N . ILE A 1 69 ? -4.959 2.494 11.194 1.00 95.81 69 ILE A N 1
ATOM 568 C CA . ILE A 1 69 ? -5.598 1.449 12.007 1.00 95.81 69 ILE A CA 1
ATOM 569 C C . ILE A 1 69 ? -5.087 0.063 11.599 1.00 95.81 69 ILE A C 1
ATOM 571 O O . ILE A 1 69 ? -4.624 -0.686 12.454 1.00 95.81 69 ILE A O 1
ATOM 575 N N . LEU A 1 70 ? -5.093 -0.263 10.301 1.00 93.62 70 LEU A N 1
ATOM 576 C CA . LEU A 1 70 ? -4.636 -1.564 9.789 1.00 93.62 70 LEU A CA 1
ATOM 577 C C . LEU A 1 70 ? -3.130 -1.801 9.972 1.00 93.62 70 LEU A C 1
ATOM 579 O O . LEU A 1 70 ? -2.681 -2.944 9.933 1.00 93.62 70 LEU A O 1
ATOM 583 N N . LYS A 1 71 ? -2.342 -0.738 10.168 1.00 92.00 71 LYS A N 1
ATOM 584 C CA . LYS A 1 71 ? -0.921 -0.846 10.518 1.00 92.00 71 LYS A CA 1
ATOM 585 C C . LYS A 1 71 ? -0.714 -1.214 11.991 1.00 92.00 71 LYS A C 1
ATOM 587 O O . LYS A 1 71 ? 0.272 -1.871 12.309 1.00 92.00 71 LYS A O 1
ATOM 592 N N . MET A 1 72 ? -1.608 -0.773 12.874 1.00 95.50 72 MET A N 1
ATOM 593 C CA . MET A 1 72 ? -1.484 -0.950 14.326 1.00 95.50 72 MET A CA 1
ATOM 594 C C . MET A 1 72 ? -2.238 -2.177 14.848 1.00 95.50 72 MET A C 1
ATOM 596 O O . MET A 1 72 ? -1.822 -2.787 15.829 1.00 95.50 72 MET A O 1
ATOM 600 N N . VAL A 1 73 ? -3.348 -2.538 14.205 1.00 95.62 73 VAL A N 1
ATOM 601 C CA . VAL A 1 73 ? -4.251 -3.604 14.647 1.00 95.62 73 VAL A CA 1
ATOM 602 C C . VAL A 1 73 ? -4.130 -4.798 13.707 1.00 95.62 73 VAL A C 1
ATOM 604 O O . VAL A 1 73 ? -4.247 -4.663 12.488 1.00 95.62 73 VAL A O 1
ATOM 607 N N . ARG A 1 74 ? -3.923 -5.991 14.272 1.00 93.94 74 ARG A N 1
ATOM 608 C CA . ARG A 1 74 ? -3.923 -7.233 13.490 1.00 93.94 74 ARG A CA 1
ATOM 609 C C . ARG A 1 74 ? -5.315 -7.508 12.910 1.00 93.94 74 ARG A C 1
ATOM 611 O O . ARG A 1 74 ? -6.322 -7.226 13.554 1.00 93.94 74 ARG A O 1
ATOM 618 N N . ARG A 1 75 ? -5.378 -8.109 11.714 1.00 92.19 75 ARG A N 1
ATOM 619 C CA . ARG A 1 75 ? -6.649 -8.349 10.999 1.00 92.19 75 ARG A CA 1
ATOM 620 C C . ARG A 1 75 ? -7.667 -9.170 11.792 1.00 92.19 75 ARG A C 1
ATOM 622 O O . ARG A 1 75 ? -8.854 -8.883 11.709 1.00 92.19 75 ARG A O 1
ATOM 629 N N . ASP A 1 76 ? -7.211 -10.155 12.555 1.00 95.50 76 ASP A N 1
ATOM 630 C CA . ASP A 1 76 ? -8.045 -11.008 13.408 1.00 95.50 76 ASP A CA 1
ATOM 631 C C . ASP A 1 76 ? -8.738 -10.237 14.542 1.00 95.50 76 ASP A C 1
ATOM 633 O O . ASP A 1 76 ? -9.803 -10.646 14.994 1.00 95.50 76 ASP A O 1
ATOM 637 N N . LEU A 1 77 ? -8.183 -9.094 14.953 1.00 96.88 77 LEU A N 1
ATOM 638 C CA . LEU A 1 77 ? -8.720 -8.240 16.018 1.00 96.88 77 LEU A CA 1
ATOM 639 C C . LEU A 1 77 ? -9.578 -7.079 15.495 1.00 96.88 77 LEU A C 1
ATOM 641 O O . LEU A 1 77 ? -10.155 -6.330 16.279 1.00 96.88 77 LEU A O 1
ATOM 645 N N . ILE A 1 78 ? -9.692 -6.906 14.176 1.00 96.56 78 ILE A N 1
ATOM 646 C CA . ILE A 1 78 ? -10.536 -5.852 13.598 1.00 96.56 78 ILE A CA 1
ATOM 647 C C . ILE A 1 78 ? -12.001 -5.989 14.044 1.00 96.56 78 ILE A C 1
ATOM 649 O O . ILE A 1 78 ? -12.554 -4.980 14.479 1.00 96.56 78 ILE A O 1
ATOM 653 N N . PRO A 1 79 ? -12.628 -7.186 14.047 1.00 96.69 79 PRO A N 1
ATOM 654 C CA . PRO A 1 79 ? -14.024 -7.336 14.466 1.00 96.69 79 PRO A CA 1
ATOM 655 C C . PRO A 1 79 ? -14.292 -6.995 15.938 1.00 96.69 79 PRO A C 1
ATOM 657 O O . PRO A 1 79 ? -15.442 -6.767 16.300 1.00 96.69 79 PRO A O 1
ATOM 660 N N . THR A 1 80 ? -13.260 -6.967 16.789 1.00 97.12 80 THR A N 1
ATOM 661 C CA . THR A 1 80 ? -13.400 -6.678 18.225 1.00 97.12 80 THR A CA 1
ATOM 662 C C . THR A 1 80 ? -13.289 -5.190 18.557 1.00 97.12 80 THR A C 1
ATOM 664 O O . THR A 1 80 ? -13.424 -4.813 19.719 1.00 97.12 80 THR A O 1
ATOM 667 N N . LEU A 1 81 ? -13.008 -4.329 17.572 1.00 97.06 81 LEU A N 1
ATOM 668 C CA . LEU A 1 81 ? -12.915 -2.887 17.795 1.00 97.06 81 LEU A CA 1
ATOM 669 C C . LEU A 1 81 ? -14.289 -2.296 18.158 1.00 97.06 81 LEU A C 1
ATOM 671 O O . LEU A 1 81 ? -15.300 -2.704 17.584 1.00 97.06 81 LEU A O 1
ATOM 675 N N . PRO A 1 82 ? -14.345 -1.285 19.045 1.00 97.19 82 PRO A N 1
ATOM 676 C CA . PRO A 1 82 ? -15.589 -0.629 19.448 1.00 97.19 82 PRO A CA 1
ATOM 677 C C . PRO A 1 82 ? -16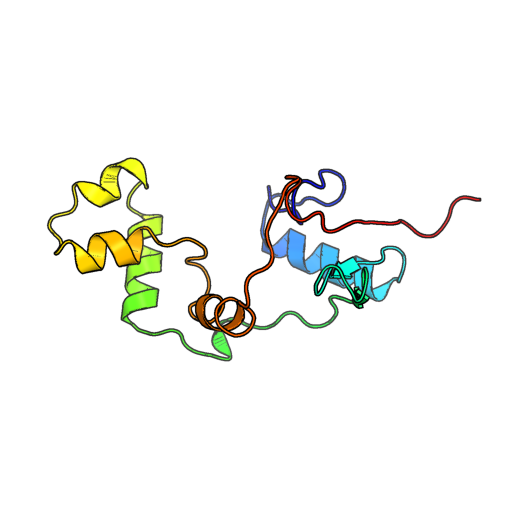.068 0.359 18.371 1.00 97.19 82 PRO A C 1
ATOM 679 O O . PRO A 1 82 ? -16.171 1.562 18.602 1.00 97.19 82 PRO A O 1
ATOM 682 N N . LEU A 1 83 ? -16.315 -0.137 17.160 1.00 96.62 83 LEU A N 1
ATOM 683 C CA . LEU A 1 83 ? -16.740 0.646 16.004 1.00 96.62 83 LEU A CA 1
ATOM 684 C C . LEU A 1 83 ? -18.077 0.117 15.461 1.00 96.62 83 LEU A C 1
ATOM 686 O O . LEU A 1 83 ? -18.349 -1.082 15.533 1.00 96.62 83 LEU A O 1
ATOM 690 N N . PRO A 1 84 ? -18.908 0.981 14.852 1.00 98.00 84 PRO A N 1
ATOM 691 C CA . PRO A 1 84 ? -20.081 0.545 14.104 1.00 98.00 84 PRO A CA 1
ATOM 692 C C . PRO A 1 84 ? -19.735 -0.492 13.030 1.00 98.00 84 PRO A C 1
ATOM 694 O O . PRO A 1 84 ? -18.727 -0.356 12.333 1.00 98.00 84 PRO A O 1
ATOM 697 N N . ARG A 1 85 ? -20.627 -1.468 12.815 1.00 96.62 85 ARG A N 1
ATOM 698 C CA . ARG A 1 85 ? -20.430 -2.572 11.855 1.00 96.62 85 ARG A CA 1
ATOM 699 C C . ARG A 1 85 ? -20.016 -2.102 10.456 1.00 96.62 85 ARG A C 1
ATOM 701 O O . ARG A 1 85 ? -19.082 -2.648 9.890 1.00 96.62 85 ARG A O 1
ATOM 708 N N . ARG A 1 86 ? -20.609 -1.010 9.959 1.00 96.44 86 ARG A N 1
ATOM 709 C CA . ARG A 1 86 ? -20.247 -0.416 8.656 1.00 96.44 86 ARG A CA 1
ATOM 710 C C . ARG A 1 86 ? -18.765 -0.033 8.553 1.00 96.44 86 ARG A C 1
ATOM 712 O O . ARG A 1 86 ? -18.174 -0.153 7.486 1.00 96.44 86 ARG A O 1
ATOM 719 N N . LEU A 1 87 ? -18.158 0.436 9.645 1.00 95.62 87 LEU A N 1
ATOM 720 C CA . LEU A 1 87 ? -16.735 0.779 9.669 1.00 95.62 87 LEU A CA 1
ATOM 721 C C . LEU A 1 87 ? -15.856 -0.466 9.789 1.00 95.62 87 LEU A C 1
ATOM 723 O O . LEU A 1 87 ? -14.796 -0.505 9.174 1.00 95.62 87 LEU A O 1
ATOM 727 N N . ILE A 1 88 ? -16.301 -1.490 10.520 1.00 97.00 88 ILE A N 1
ATOM 728 C CA . ILE A 1 88 ? -15.628 -2.797 10.547 1.00 97.00 88 ILE A CA 1
ATOM 729 C C . ILE A 1 88 ? -15.578 -3.400 9.140 1.00 97.00 88 ILE A C 1
ATOM 731 O O . ILE A 1 88 ? -14.512 -3.830 8.693 1.00 97.00 88 ILE A O 1
ATOM 735 N N . ASP A 1 89 ? -16.697 -3.357 8.417 1.00 94.62 89 ASP A N 1
ATOM 736 C CA . ASP A 1 89 ? -16.788 -3.829 7.036 1.00 94.62 89 ASP A CA 1
ATOM 737 C C . ASP A 1 89 ? -15.846 -3.020 6.133 1.00 94.62 89 ASP A C 1
ATOM 739 O O . ASP A 1 89 ? -15.037 -3.598 5.406 1.00 94.62 89 ASP A O 1
ATOM 743 N N . TYR A 1 90 ? -15.856 -1.685 6.255 1.00 93.94 90 TYR A N 1
ATOM 744 C CA . TYR A 1 90 ? -14.945 -0.803 5.519 1.00 93.94 90 TYR A CA 1
ATOM 745 C C . TYR A 1 90 ? -13.470 -1.155 5.755 1.00 93.94 90 TYR A C 1
ATOM 747 O O . TYR A 1 90 ? -12.722 -1.320 4.788 1.00 93.94 90 TYR A O 1
ATOM 755 N N . LEU A 1 91 ? -13.046 -1.327 7.013 1.00 94.25 91 LEU A N 1
ATOM 756 C CA . LEU A 1 91 ? -11.677 -1.721 7.364 1.00 94.25 91 LEU A CA 1
ATOM 757 C C . LEU A 1 91 ? -11.304 -3.085 6.763 1.00 94.25 91 LEU A C 1
ATOM 759 O O . LEU A 1 91 ? -10.173 -3.254 6.297 1.00 94.25 91 LEU A O 1
ATOM 763 N N . SER A 1 92 ? -12.261 -4.014 6.716 1.00 91.75 92 SER A N 1
ATOM 764 C CA . SER A 1 92 ? -12.078 -5.402 6.273 1.00 91.75 92 SER A CA 1
ATOM 765 C C . SER A 1 92 ? -12.014 -5.587 4.753 1.00 91.75 92 SER A C 1
ATOM 767 O O . SER A 1 92 ? -11.578 -6.646 4.299 1.00 91.75 92 SER A O 1
ATOM 769 N N . THR A 1 93 ? -12.398 -4.583 3.952 1.00 90.06 93 THR A N 1
ATOM 770 C CA . THR A 1 93 ? -12.363 -4.697 2.480 1.00 90.06 93 THR A CA 1
ATOM 771 C C . THR A 1 93 ? -10.948 -5.010 1.941 1.00 90.06 93 THR A C 1
ATOM 773 O O . THR A 1 93 ? -9.940 -4.617 2.541 1.00 90.06 93 THR A O 1
ATOM 776 N N . PRO A 1 94 ? -10.814 -5.733 0.815 1.00 80.19 94 PRO A N 1
ATOM 777 C CA . PRO A 1 94 ? -9.514 -5.968 0.184 1.00 80.19 94 PRO 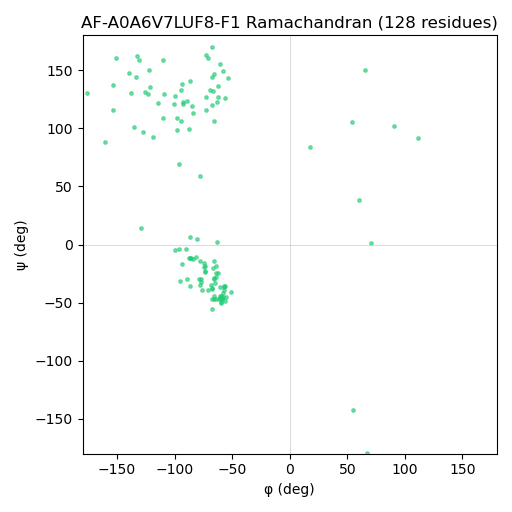A CA 1
ATOM 778 C C . PRO A 1 94 ? -8.920 -4.665 -0.399 1.00 80.19 94 PRO A C 1
ATOM 780 O O . PRO A 1 94 ? -9.582 -3.635 -0.451 1.00 80.19 94 PRO A O 1
ATOM 783 N N . HIS A 1 95 ? -7.647 -4.695 -0.813 1.00 75.25 95 HIS A N 1
ATOM 784 C CA . HIS A 1 95 ? -6.985 -3.589 -1.538 1.00 75.25 95 HIS A CA 1
ATOM 785 C C . HIS A 1 95 ? -6.894 -2.228 -0.812 1.00 75.25 95 HIS A C 1
ATOM 787 O O . HIS A 1 95 ? -6.946 -1.173 -1.433 1.00 75.25 95 HIS A O 1
ATOM 793 N N . TYR A 1 96 ? -6.645 -2.225 0.499 1.00 79.94 96 TYR A N 1
ATOM 794 C CA . TYR A 1 96 ? -6.593 -1.008 1.332 1.00 79.94 96 TYR A CA 1
ATOM 795 C C . TYR A 1 96 ? -5.485 0.023 1.001 1.00 79.94 96 TYR A C 1
ATOM 797 O O . TYR A 1 96 ? -5.358 1.012 1.716 1.00 79.94 96 TYR A O 1
ATOM 805 N N . TYR A 1 97 ? -4.658 -0.194 -0.027 1.00 76.88 97 TYR A N 1
ATOM 806 C CA . TYR A 1 97 ? -3.605 0.746 -0.438 1.00 76.88 97 TYR A CA 1
ATOM 807 C C . TYR A 1 97 ? -4.087 1.834 -1.419 1.00 76.88 97 TYR A C 1
ATOM 809 O O . TYR A 1 97 ? -3.321 2.769 -1.675 1.00 76.88 97 TYR A O 1
ATOM 817 N N . SER A 1 98 ? -5.299 1.712 -1.980 1.00 74.44 98 SER A N 1
ATOM 818 C CA . SER A 1 98 ? -5.900 2.689 -2.900 1.00 74.44 98 SER A CA 1
ATOM 819 C C . SER A 1 98 ? -7.432 2.644 -2.852 1.00 74.44 98 SER A C 1
ATOM 821 O O . SER A 1 98 ? -8.009 1.559 -2.854 1.00 74.44 98 SER A O 1
ATOM 823 N N . GLU A 1 99 ? -8.093 3.806 -2.851 1.00 70.62 99 GLU A N 1
ATOM 824 C CA . GLU A 1 99 ? -9.562 3.914 -2.935 1.00 70.62 99 GLU A CA 1
ATOM 825 C C . GLU A 1 99 ? -10.130 3.599 -4.337 1.00 70.62 99 GLU A C 1
ATOM 827 O O . GLU A 1 99 ? -11.282 3.19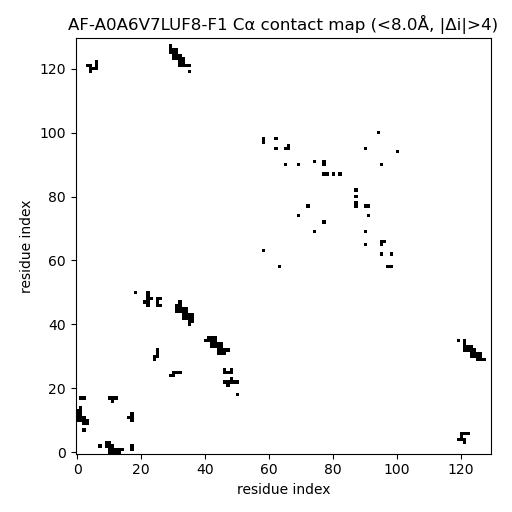8 -4.450 1.00 70.62 99 GLU A O 1
ATOM 832 N N . GLN A 1 100 ? -9.336 3.722 -5.407 1.00 62.94 100 GLN A N 1
ATOM 833 C CA . GLN A 1 100 ? -9.838 3.730 -6.794 1.00 62.94 100 GLN A CA 1
ATOM 834 C C . GLN A 1 100 ? -10.077 2.361 -7.439 1.00 62.94 100 GLN A C 1
ATOM 836 O O . GLN A 1 100 ? -10.677 2.291 -8.508 1.00 62.94 100 GLN A O 1
ATOM 841 N N . LEU A 1 101 ? -9.601 1.268 -6.838 1.00 54.72 101 LEU A N 1
ATOM 842 C CA . LEU A 1 101 ? -9.685 -0.057 -7.466 1.00 54.72 101 LEU A CA 1
ATOM 843 C C . LEU A 1 101 ? -11.103 -0.653 -7.441 1.00 54.72 101 LEU A C 1
ATOM 845 O O . LEU A 1 101 ? -11.392 -1.536 -8.240 1.00 54.72 101 LEU A O 1
ATOM 849 N N . ALA A 1 102 ? -11.990 -0.161 -6.571 1.00 45.16 102 ALA A N 1
ATOM 850 C CA . ALA A 1 102 ? -13.351 -0.685 -6.438 1.00 45.16 102 ALA A CA 1
ATOM 851 C C . ALA A 1 102 ? -14.282 -0.296 -7.604 1.00 45.16 102 ALA A C 1
ATOM 853 O O . ALA A 1 102 ? -15.242 -1.003 -7.875 1.00 45.16 102 ALA A O 1
ATOM 854 N N . GLU A 1 103 ? -14.003 0.793 -8.326 1.00 41.09 103 GLU A N 1
ATOM 855 C CA . GLU A 1 103 ? -14.894 1.278 -9.396 1.00 41.09 103 GLU A CA 1
ATOM 856 C C . GLU A 1 103 ? -14.647 0.600 -10.753 1.00 41.09 103 GLU A C 1
ATOM 858 O O . GLU A 1 103 ? -15.425 0.767 -11.695 1.00 41.09 103 GLU A O 1
ATOM 863 N N . GLN A 1 104 ? -13.547 -0.145 -10.886 1.00 46.12 104 GLN A N 1
ATOM 864 C CA . GLN A 1 104 ? -13.113 -0.678 -12.176 1.00 46.12 104 GLN A CA 1
ATOM 865 C C . GLN A 1 104 ? -13.623 -2.100 -12.457 1.00 46.12 104 GLN A C 1
ATOM 867 O O . GLN A 1 104 ? -13.638 -2.498 -13.624 1.00 46.12 104 GLN A O 1
ATOM 872 N N . ASP A 1 105 ? -14.085 -2.814 -11.426 1.00 42.81 105 ASP A N 1
ATOM 873 C CA . ASP A 1 105 ? -14.639 -4.174 -11.529 1.00 42.81 105 ASP A CA 1
ATOM 874 C C . ASP A 1 105 ? -16.145 -4.172 -11.868 1.00 42.81 105 ASP A C 1
ATOM 876 O O . ASP A 1 105 ? -16.608 -4.958 -12.690 1.00 42.81 105 ASP A O 1
ATOM 880 N N . ASP A 1 106 ? -16.907 -3.203 -11.349 1.00 37.47 106 ASP A N 1
ATOM 881 C CA . ASP A 1 106 ? -18.378 -3.165 -11.462 1.00 37.47 106 ASP A CA 1
ATOM 882 C C . ASP A 1 106 ? -18.905 -2.771 -12.857 1.00 37.47 106 ASP A C 1
ATOM 884 O O . ASP A 1 106 ? -20.067 -2.984 -13.200 1.00 37.47 106 ASP A O 1
ATOM 888 N N . ARG A 1 107 ? -18.062 -2.197 -13.727 1.00 42.06 107 ARG A N 1
ATOM 889 C CA . ARG A 1 107 ? -18.498 -1.754 -15.067 1.00 42.06 107 ARG A CA 1
ATOM 890 C C . ARG A 1 107 ? -18.447 -2.853 -16.135 1.00 42.06 107 ARG A C 1
ATOM 892 O O . ARG A 1 107 ? -18.623 -2.552 -17.318 1.00 42.06 107 ARG A O 1
ATOM 899 N N . ALA A 1 108 ? -18.152 -4.098 -15.757 1.00 43.22 108 ALA A N 1
ATOM 900 C CA . ALA A 1 108 ? -17.916 -5.200 -16.691 1.00 43.22 108 ALA A CA 1
ATOM 901 C C . ALA A 1 108 ? -18.729 -6.475 -16.409 1.00 43.22 108 ALA A C 1
ATOM 903 O O . ALA A 1 108 ? -18.426 -7.507 -17.006 1.00 43.22 108 ALA A O 1
ATOM 904 N N . GLU A 1 109 ? -19.761 -6.428 -15.567 1.00 38.41 109 GLU A N 1
ATOM 905 C CA . GLU A 1 109 ? -20.535 -7.623 -15.236 1.00 38.41 109 GLU A CA 1
ATOM 906 C C . GLU A 1 109 ? -21.774 -7.761 -16.137 1.00 38.41 109 GLU A C 1
ATOM 908 O O . GLU A 1 109 ? -22.761 -7.037 -16.032 1.00 38.41 109 GLU A O 1
ATOM 913 N N . SER A 1 110 ? -21.709 -8.706 -17.075 1.00 31.22 110 SER A N 1
ATOM 914 C CA . SER A 1 110 ? -22.894 -9.353 -17.646 1.00 31.22 110 SER A CA 1
ATOM 915 C C . SER A 1 110 ? -22.653 -10.867 -17.662 1.00 31.22 110 SER A C 1
ATOM 917 O O . SER A 1 110 ? -21.506 -11.297 -17.813 1.00 31.22 110 SER A O 1
ATOM 919 N N . PRO A 1 111 ? -23.693 -11.686 -17.425 1.00 45.94 111 PRO A N 1
ATOM 920 C CA . PRO A 1 111 ? -23.509 -13.019 -16.881 1.00 45.94 111 PRO A CA 1
ATOM 921 C C . PRO A 1 111 ? -23.390 -14.042 -18.006 1.00 45.94 111 PRO A C 1
ATOM 923 O O . PRO A 1 111 ? -24.340 -14.229 -18.759 1.00 45.94 111 PRO A O 1
ATOM 926 N N . VAL A 1 112 ? -22.276 -14.770 -18.081 1.00 34.38 112 VAL A N 1
ATOM 927 C CA . VAL A 1 112 ? -22.299 -16.126 -18.642 1.00 34.38 112 VAL A CA 1
ATOM 928 C C . VAL A 1 112 ? -21.440 -17.043 -17.783 1.00 34.38 112 VAL A C 1
ATOM 930 O O . VAL A 1 112 ? -20.319 -16.734 -17.386 1.00 34.38 112 VAL A O 1
ATOM 933 N N . SER A 1 113 ? -22.069 -18.157 -17.454 1.00 36.31 113 SER A N 1
ATOM 934 C CA . SER A 1 113 ? -21.709 -19.198 -16.517 1.00 36.31 113 SER A CA 1
ATOM 935 C C 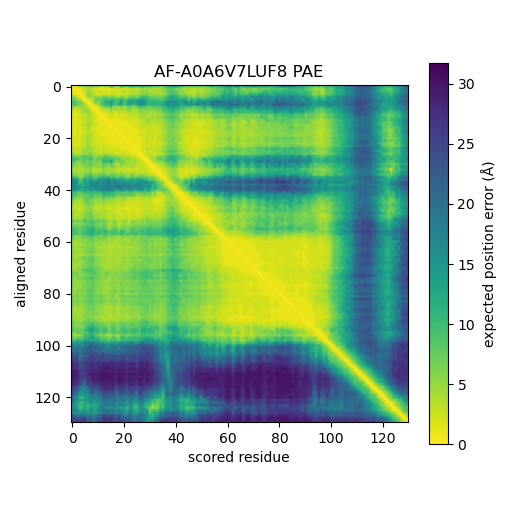. SER A 1 113 ? -20.565 -20.106 -16.980 1.00 36.31 113 SER A C 1
ATOM 937 O O . SER A 1 113 ? -20.299 -20.278 -18.166 1.00 36.31 113 SER A O 1
ATOM 939 N N . SER A 1 114 ? -20.021 -20.800 -15.975 1.00 32.12 114 SER A N 1
ATOM 940 C CA . SER A 1 114 ? -19.264 -22.062 -15.993 1.00 32.12 114 SER A CA 1
ATOM 941 C C . SER A 1 114 ? -17.729 -22.031 -16.125 1.00 32.12 114 SER A C 1
ATOM 943 O O . SER A 1 114 ? -17.142 -21.928 -17.193 1.00 32.12 114 SER A O 1
ATOM 945 N N . SER A 1 115 ? -17.126 -22.244 -14.946 1.00 33.88 115 SER A N 1
ATOM 946 C CA . SER A 1 115 ? -16.013 -23.154 -14.634 1.00 33.88 115 SER A CA 1
ATOM 947 C C . SER A 1 115 ? -14.724 -23.060 -15.451 1.00 33.88 115 SER A C 1
ATOM 949 O 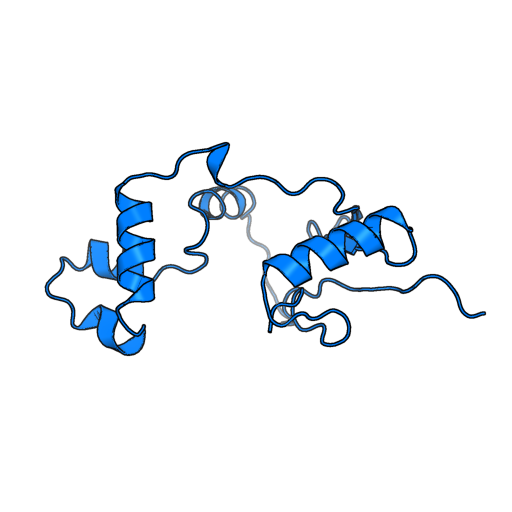O . SER A 1 115 ? -14.593 -23.684 -16.496 1.00 33.88 115 SER A O 1
ATOM 951 N N . THR A 1 116 ? -13.681 -22.489 -14.856 1.00 29.88 116 THR A N 1
ATOM 952 C CA . THR A 1 116 ? -12.586 -23.252 -14.217 1.00 29.88 116 THR A CA 1
ATOM 953 C C . THR A 1 116 ? -11.625 -22.263 -13.566 1.00 29.88 116 THR A C 1
ATOM 955 O O . THR A 1 116 ? -11.239 -21.263 -14.162 1.00 29.88 116 THR A O 1
ATOM 958 N N . GLY A 1 117 ? -11.298 -22.505 -12.299 1.00 40.47 117 GLY A N 1
ATOM 959 C CA . GLY A 1 117 ? -10.390 -21.655 -11.548 1.00 40.47 117 GLY A CA 1
ATOM 960 C C . GLY A 1 117 ? -8.947 -21.832 -12.003 1.00 40.47 117 GLY A C 1
ATOM 961 O O . GLY A 1 117 ? -8.424 -22.936 -11.959 1.00 40.47 117 GLY A O 1
ATOM 962 N N . GLU A 1 118 ? -8.295 -20.728 -12.344 1.00 33.31 118 GLU A N 1
ATOM 963 C CA . GLU A 1 118 ? -6.898 -20.462 -12.011 1.00 33.31 118 GLU A CA 1
ATOM 964 C C . GLU A 1 118 ? -6.729 -18.942 -11.955 1.00 33.31 118 GLU A C 1
ATOM 966 O O . GLU A 1 118 ? -6.932 -18.237 -12.941 1.00 33.31 118 GLU A O 1
ATOM 971 N N . LEU A 1 119 ? -6.401 -18.440 -10.765 1.00 38.56 119 LEU A N 1
ATOM 972 C CA . LEU A 1 119 ? -6.188 -17.024 -10.501 1.00 38.56 119 LEU A CA 1
ATOM 973 C C . LEU A 1 119 ? -5.119 -16.439 -11.434 1.00 38.56 119 LEU A C 1
ATOM 975 O O . LEU A 1 119 ? -3.992 -16.928 -11.472 1.00 38.56 119 LEU A O 1
ATOM 979 N N . GLU A 1 120 ? -5.501 -15.363 -12.122 1.00 41.69 120 GLU A N 1
ATOM 980 C CA . GLU A 1 120 ? -4.710 -14.182 -12.493 1.00 41.69 120 GLU A CA 1
ATOM 981 C C . GLU A 1 120 ? -3.179 -14.335 -12.409 1.00 41.69 120 GLU A C 1
ATOM 983 O O . GLU A 1 120 ? -2.520 -13.935 -11.445 1.00 41.69 120 GLU A O 1
ATOM 988 N N . LYS A 1 121 ? -2.579 -14.887 -13.467 1.00 40.72 121 LYS A N 1
ATOM 989 C CA . LYS A 1 121 ? -1.120 -14.971 -13.613 1.00 40.72 121 LYS A CA 1
ATOM 990 C C . LYS A 1 121 ? -0.626 -13.820 -14.492 1.00 40.72 121 LYS A C 1
ATOM 992 O O . LYS A 1 121 ? -0.816 -13.815 -15.707 1.00 40.72 121 LYS A O 1
ATOM 997 N N . ILE A 1 122 ? 0.066 -12.853 -13.886 1.00 50.56 122 ILE A N 1
ATOM 998 C CA . ILE A 1 122 ? 0.998 -11.985 -14.620 1.00 50.56 122 ILE A CA 1
ATOM 999 C C . ILE A 1 122 ? 2.134 -12.899 -15.093 1.00 50.56 122 ILE A C 1
ATOM 1001 O O . ILE A 1 122 ? 2.931 -13.383 -14.288 1.00 50.56 122 ILE A O 1
ATOM 1005 N N . CYS A 1 123 ? 2.157 -13.211 -16.389 1.00 51.28 123 CYS A N 1
ATOM 1006 C CA . CYS A 1 123 ? 3.170 -14.084 -16.974 1.00 51.28 123 CYS A CA 1
ATOM 1007 C C . CYS A 1 123 ? 4.408 -13.266 -17.361 1.00 51.28 123 CYS A C 1
ATOM 1009 O O . CYS A 1 123 ? 4.285 -12.152 -17.867 1.00 51.28 123 CYS A O 1
ATOM 1011 N N . PHE A 1 124 ? 5.591 -13.834 -17.131 1.00 51.94 124 PHE A N 1
ATOM 1012 C CA . PHE A 1 124 ? 6.876 -13.275 -17.539 1.00 51.94 124 PHE A CA 1
ATOM 1013 C C . PHE A 1 124 ? 7.500 -14.187 -18.584 1.00 51.94 124 PHE A C 1
ATOM 1015 O O . PHE A 1 124 ? 7.789 -15.348 -18.289 1.00 51.94 124 PHE A O 1
ATOM 1022 N N . THR A 1 125 ? 7.789 -13.649 -19.764 1.00 48.88 125 THR A N 1
ATOM 1023 C CA . THR A 1 125 ? 8.683 -14.301 -20.724 1.00 48.88 125 THR A CA 1
ATOM 1024 C C . THR A 1 125 ? 9.978 -13.493 -20.796 1.00 48.88 125 THR A C 1
ATOM 1026 O O . THR A 1 125 ? 9.946 -12.372 -21.318 1.00 48.88 125 THR A O 1
ATOM 1029 N N . PRO A 1 126 ? 11.108 -13.993 -20.262 1.00 42.41 126 PRO A N 1
ATOM 1030 C CA . PRO A 1 126 ? 12.402 -13.414 -20.591 1.00 42.41 126 PRO A CA 1
ATOM 1031 C C . PRO A 1 126 ? 12.627 -13.600 -22.093 1.00 42.41 126 PRO A C 1
ATOM 1033 O O . PRO A 1 126 ? 12.483 -14.710 -22.606 1.00 42.41 126 PRO A O 1
ATOM 1036 N N . GLN A 1 127 ? 12.935 -12.522 -22.811 1.00 44.53 127 GLN A N 1
ATOM 1037 C CA . GLN A 1 127 ? 13.378 -12.656 -24.195 1.00 44.53 127 GLN A CA 1
ATOM 1038 C C . GLN A 1 127 ? 14.884 -12.931 -24.198 1.00 44.53 127 GLN A C 1
ATOM 1040 O O . GLN A 1 127 ? 15.660 -12.111 -23.712 1.00 44.53 127 GLN A O 1
ATOM 1045 N N . GLY A 1 128 ? 15.279 -14.087 -24.742 1.00 41.66 128 GLY A N 1
ATOM 1046 C CA . GLY A 1 128 ? 16.663 -14.385 -25.121 1.00 41.66 128 GLY A CA 1
ATOM 1047 C C . GLY A 1 128 ? 17.371 -15.445 -24.274 1.00 41.66 128 GLY A C 1
ATOM 1048 O O . GLY A 1 128 ? 18.029 -15.120 -23.290 1.00 41.66 128 GLY A O 1
ATOM 1049 N N . LEU A 1 129 ? 17.270 -16.699 -24.718 1.00 34.69 129 LEU A N 1
ATOM 1050 C CA . LEU A 1 129 ? 18.395 -17.625 -24.909 1.00 34.69 129 LEU A CA 1
ATOM 1051 C C . LEU A 1 129 ? 17.896 -18.720 -25.863 1.00 34.69 129 LEU A C 1
ATOM 1053 O O . LEU A 1 129 ? 17.323 -19.724 -25.444 1.00 34.69 129 LEU A O 1
ATOM 1057 N N . SER A 1 130 ? 18.053 -18.450 -27.154 1.00 35.25 130 SER A N 1
ATOM 1058 C CA . SER A 1 130 ? 18.155 -19.447 -28.221 1.00 35.25 130 SER A CA 1
ATOM 1059 C C . SER A 1 130 ? 19.491 -19.228 -28.901 1.00 35.25 130 SER A C 1
ATOM 1061 O O . SER A 1 130 ? 19.805 -18.030 -29.102 1.00 35.25 130 SER A O 1
#

Sequence (130 aa):
NFSFGSCTKFKSHTIVDFIENAVEHSRSGRYLFFLHRRPVLGPMRVQLLHPVSRFKQVQSLQHTCRFVILKMVRRDLIPTLPLPRRLIDYLSTPHYYSEQLAEQDDRAESPVSSSTGELEKICFTPQGLS